Protein AF-A0A7X3ZLK5-F1 (afdb_monomer_lite)

Foldseek 3Di:
DWDWDWADPDPFKIFIDINRHTFWIWGWDADPVPRAIWIWTAGPPQPVGIDIDRDPVCPVVVVVVRCVVPVPPDDPPD

Sequence (78 aa):
MSRITFRKIDQEEALIYHDGELVGDLYLDQDPLTGMPVYLVLLAEDSRGWVRVHDRARIRDTIRSRLASHPLMGWRWS

Structure (mmCIF, N/CA/C/O backbone):
data_AF-A0A7X3ZLK5-F1
#
_entry.id   AF-A0A7X3ZLK5-F1
#
loop_
_atom_site.group_PDB
_atom_site.id
_atom_site.type_symbol
_atom_site.label_atom_id
_atom_site.label_alt_id
_atom_site.label_comp_id
_atom_site.label_asym_id
_atom_site.label_entity_id
_atom_site.label_seq_id
_atom_site.pdbx_PDB_ins_code
_atom_site.Cartn_x
_atom_site.Cartn_y
_atom_site.Cartn_z
_atom_site.occupancy
_atom_site.B_iso_or_equiv
_atom_site.auth_seq_id
_atom_site.auth_comp_id
_atom_site.auth_asym_id
_atom_site.auth_atom_id
_atom_site.pdbx_PDB_model_num
ATOM 1 N N . MET A 1 1 ? 14.790 13.999 -7.577 1.00 61.94 1 MET A N 1
ATOM 2 C CA . MET A 1 1 ? 14.035 13.396 -6.454 1.00 61.94 1 MET A CA 1
ATOM 3 C C . MET A 1 1 ? 13.043 12.429 -7.059 1.00 61.94 1 MET A C 1
ATOM 5 O O . MET A 1 1 ? 12.342 12.858 -7.967 1.00 61.94 1 MET A O 1
ATOM 9 N N . SER A 1 2 ? 13.006 11.173 -6.612 1.00 78.81 2 SER A N 1
ATOM 10 C CA . SER A 1 2 ? 12.045 10.214 -7.155 1.00 78.81 2 SER A CA 1
ATOM 11 C C . SER A 1 2 ? 10.618 10.541 -6.709 1.00 78.81 2 SER A C 1
ATOM 13 O O . SER A 1 2 ? 10.369 11.001 -5.582 1.00 78.81 2 SER A O 1
ATOM 15 N N . ARG A 1 3 ? 9.668 10.379 -7.626 1.00 90.88 3 ARG A N 1
ATOM 16 C CA . ARG A 1 3 ? 8.276 10.798 -7.485 1.00 90.88 3 ARG A CA 1
ATOM 17 C C . ARG A 1 3 ? 7.385 9.574 -7.315 1.00 90.88 3 ARG A C 1
ATOM 19 O O . ARG A 1 3 ? 7.349 8.703 -8.172 1.00 90.88 3 ARG A O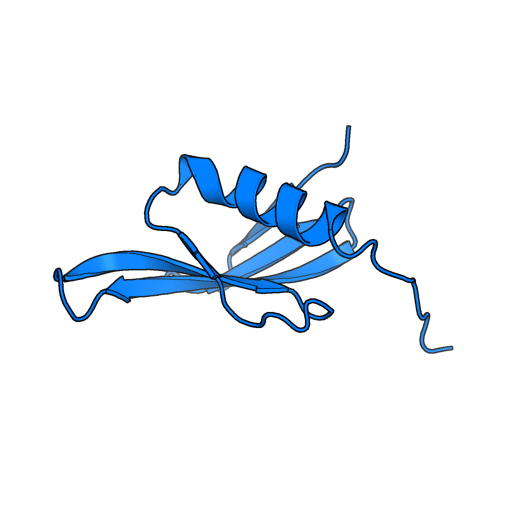 1
ATOM 26 N N . ILE A 1 4 ? 6.603 9.565 -6.234 1.00 94.88 4 ILE A N 1
ATOM 27 C CA . ILE A 1 4 ? 5.554 8.566 -5.999 1.00 94.88 4 ILE A CA 1
ATOM 28 C C . ILE A 1 4 ? 4.192 9.200 -6.248 1.00 94.88 4 ILE A C 1
ATOM 30 O O . ILE A 1 4 ? 3.841 10.208 -5.619 1.00 94.88 4 ILE A O 1
ATOM 34 N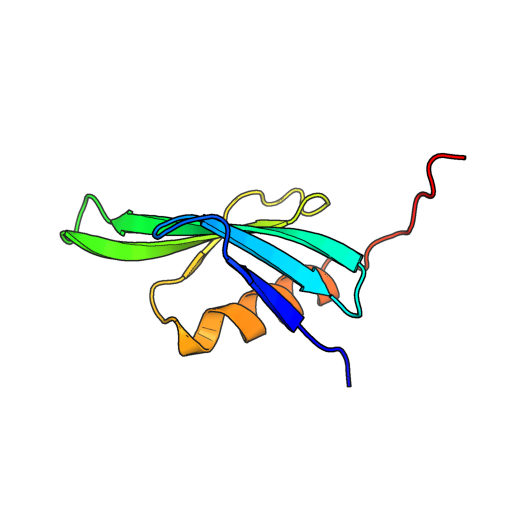 N . THR A 1 5 ? 3.416 8.591 -7.135 1.00 96.69 5 THR A N 1
ATOM 35 C CA . THR A 1 5 ? 2.043 8.995 -7.452 1.00 96.69 5 THR A CA 1
ATOM 36 C C . THR A 1 5 ? 1.073 7.840 -7.300 1.00 96.69 5 THR A C 1
ATOM 38 O O . THR A 1 5 ? 1.463 6.681 -7.371 1.00 96.69 5 THR A O 1
ATOM 41 N N . PHE A 1 6 ? -0.199 8.181 -7.106 1.00 96.81 6 PHE A N 1
ATOM 42 C CA . PHE A 1 6 ? -1.276 7.217 -6.935 1.00 96.81 6 PHE A CA 1
ATOM 43 C C . PHE A 1 6 ? -2.343 7.453 -7.998 1.00 96.81 6 PHE A C 1
ATOM 45 O O . PHE A 1 6 ? -2.727 8.605 -8.222 1.00 96.81 6 PHE A O 1
ATOM 52 N N . ARG A 1 7 ? -2.839 6.382 -8.619 1.00 97.81 7 ARG A N 1
ATOM 53 C CA . ARG A 1 7 ? -4.025 6.424 -9.482 1.00 97.81 7 ARG A CA 1
ATOM 54 C C . ARG A 1 7 ? -5.150 5.675 -8.790 1.00 97.81 7 ARG A C 1
ATOM 56 O O . ARG A 1 7 ? -5.080 4.461 -8.660 1.00 97.81 7 ARG A O 1
ATOM 63 N N . LYS A 1 8 ? -6.175 6.404 -8.360 1.00 97.25 8 LYS A N 1
ATOM 64 C CA . LYS A 1 8 ? -7.367 5.821 -7.740 1.00 97.25 8 LYS A CA 1
ATOM 65 C C . LYS A 1 8 ? -8.076 4.891 -8.733 1.00 97.25 8 LYS A C 1
ATOM 67 O O . LYS A 1 8 ? -8.276 5.298 -9.879 1.00 97.25 8 LYS A O 1
ATOM 72 N N . ILE A 1 9 ? -8.425 3.685 -8.293 1.00 97.25 9 ILE A N 1
ATOM 73 C CA . ILE A 1 9 ? -9.314 2.766 -9.013 1.00 97.25 9 ILE A CA 1
ATOM 74 C C . ILE A 1 9 ? -10.731 2.974 -8.480 1.00 97.25 9 ILE A C 1
ATOM 76 O O . ILE A 1 9 ? -11.611 3.403 -9.224 1.00 97.25 9 ILE A O 1
ATOM 80 N N . ASP A 1 10 ? -10.911 2.806 -7.171 1.00 96.81 10 ASP A N 1
ATOM 81 C CA . ASP A 1 10 ? -12.173 3.030 -6.471 1.00 96.81 10 ASP A CA 1
ATOM 82 C C . ASP A 1 10 ? -11.941 3.627 -5.067 1.00 96.81 10 ASP A C 1
ATOM 84 O O . ASP A 1 10 ? -10.929 4.284 -4.826 1.00 96.81 10 ASP A O 1
ATOM 88 N N . GLN A 1 11 ? -12.924 3.535 -4.164 1.00 93.00 11 GLN A N 1
ATOM 89 C CA . GLN A 1 11 ? -12.817 4.111 -2.818 1.00 93.00 11 GLN A CA 1
ATOM 90 C C . GLN A 1 11 ? -11.747 3.447 -1.947 1.00 93.00 11 GLN A C 1
ATOM 92 O O . GLN A 1 11 ? -11.197 4.126 -1.077 1.00 93.00 11 GLN A O 1
ATOM 97 N N . GLU A 1 12 ? -11.447 2.179 -2.200 1.00 95.88 12 GLU A N 1
ATOM 98 C CA . GLU A 1 12 ? -10.591 1.337 -1.375 1.00 95.88 12 GLU A CA 1
ATOM 99 C C . GLU A 1 12 ? -9.283 0.987 -2.087 1.00 95.88 12 GLU A C 1
ATOM 101 O O . GLU A 1 12 ? -8.306 0.691 -1.415 1.00 95.88 12 GLU A O 1
ATOM 106 N N . GLU A 1 13 ? -9.204 1.112 -3.412 1.00 97.31 13 GLU A N 1
ATOM 107 C CA . GLU A 1 13 ? -8.043 0.699 -4.201 1.00 97.31 13 GLU A CA 1
ATOM 108 C C . GLU A 1 13 ? -7.399 1.843 -5.010 1.00 97.31 13 GLU A C 1
ATOM 110 O O . GLU A 1 13 ? -8.056 2.706 -5.613 1.00 97.31 13 GLU A O 1
ATOM 115 N N . ALA A 1 14 ? -6.066 1.837 -5.070 1.00 97.94 14 ALA A N 1
ATOM 116 C CA . ALA A 1 14 ? -5.273 2.696 -5.937 1.00 97.94 14 ALA A CA 1
ATOM 117 C C . ALA A 1 14 ? -3.987 2.009 -6.418 1.00 97.94 14 ALA A C 1
ATOM 119 O O . ALA A 1 14 ? -3.318 1.312 -5.668 1.00 97.94 14 ALA A O 1
ATOM 120 N N . LEU A 1 15 ? -3.564 2.317 -7.643 1.00 97.88 15 LEU A N 1
ATOM 121 C CA . LEU A 1 15 ? -2.264 1.903 -8.171 1.00 97.88 15 LEU A CA 1
ATOM 122 C C . LEU A 1 15 ? -1.152 2.849 -7.723 1.00 97.88 15 LEU A C 1
ATOM 124 O O . LEU A 1 15 ? -1.350 4.069 -7.667 1.00 97.88 15 LEU A O 1
ATOM 128 N N . ILE A 1 16 ? 0.034 2.300 -7.487 1.00 97.19 16 ILE A N 1
ATOM 129 C CA . ILE A 1 16 ? 1.244 3.010 -7.075 1.00 97.19 16 ILE A CA 1
ATOM 130 C C . ILE A 1 16 ? 2.197 3.119 -8.259 1.00 97.19 16 ILE A C 1
ATOM 132 O O . ILE A 1 16 ? 2.599 2.119 -8.850 1.00 97.19 16 ILE A O 1
ATOM 136 N N . TYR A 1 17 ? 2.632 4.343 -8.545 1.00 95.38 17 TYR A N 1
ATOM 137 C CA . TYR A 1 17 ? 3.637 4.621 -9.562 1.00 95.38 17 TYR A CA 1
ATOM 138 C C . TYR A 1 17 ? 4.886 5.242 -8.944 1.00 95.38 17 TYR A C 1
ATOM 140 O O . TYR A 1 17 ? 4.774 6.163 -8.129 1.00 95.38 17 TYR A O 1
ATOM 148 N N . HIS A 1 18 ? 6.060 4.788 -9.378 1.00 93.44 18 HIS A N 1
ATOM 149 C CA . HIS A 1 18 ? 7.363 5.359 -9.045 1.00 93.44 18 HIS A CA 1
ATOM 150 C C . HIS A 1 18 ? 8.033 5.849 -10.328 1.00 93.44 18 HIS A C 1
ATOM 152 O O . HIS A 1 18 ? 8.279 5.067 -11.237 1.00 93.44 18 HIS A O 1
ATOM 158 N N . ASP A 1 19 ? 8.264 7.158 -10.426 1.00 93.00 19 ASP A N 1
ATOM 159 C CA . ASP A 1 19 ? 8.834 7.808 -11.615 1.00 93.00 19 ASP A CA 1
ATOM 160 C C . ASP A 1 19 ? 8.094 7.486 -12.933 1.00 93.00 19 ASP A C 1
ATOM 162 O O . ASP A 1 19 ? 8.662 7.549 -14.017 1.00 93.00 19 ASP A O 1
ATOM 166 N N . GLY A 1 20 ? 6.786 7.212 -12.840 1.00 92.25 20 GLY A N 1
ATOM 167 C CA . GLY A 1 20 ? 5.911 6.906 -13.980 1.00 92.25 20 GLY A CA 1
ATOM 168 C C . GLY A 1 20 ? 5.700 5.414 -14.237 1.00 92.25 20 GLY A C 1
ATOM 169 O O . GLY A 1 20 ? 4.739 5.063 -14.916 1.00 92.25 20 GLY A O 1
ATOM 170 N N . GLU A 1 21 ? 6.511 4.549 -13.630 1.00 92.38 21 GLU A N 1
ATOM 171 C CA . GLU A 1 21 ? 6.392 3.094 -13.736 1.00 92.38 21 GLU A CA 1
ATOM 172 C C . GLU A 1 21 ? 5.429 2.549 -12.681 1.00 92.38 21 GLU A C 1
ATOM 174 O O . GLU A 1 21 ? 5.459 2.982 -11.526 1.00 92.38 21 GLU A O 1
ATOM 179 N N . LEU A 1 22 ? 4.566 1.607 -13.069 1.00 94.19 22 LEU A N 1
ATOM 180 C CA . LEU A 1 22 ? 3.685 0.902 -12.138 1.00 94.19 22 LEU A CA 1
ATOM 181 C C . LEU A 1 22 ? 4.535 -0.016 -11.254 1.00 94.19 22 LEU A C 1
ATOM 183 O O . LEU A 1 22 ? 5.233 -0.884 -11.765 1.00 94.19 22 LEU A O 1
ATOM 187 N N . VAL A 1 23 ? 4.459 0.161 -9.935 1.00 94.62 23 VAL A N 1
ATOM 188 C CA . VAL A 1 23 ? 5.279 -0.603 -8.975 1.00 94.62 23 VAL A CA 1
ATOM 189 C C . VAL A 1 23 ? 4.467 -1.400 -7.963 1.00 94.62 23 VAL A C 1
ATOM 191 O O . VAL A 1 23 ? 5.043 -2.176 -7.201 1.00 94.62 23 VAL A O 1
ATOM 194 N N . GLY A 1 24 ? 3.148 -1.226 -7.933 1.00 95.69 24 GLY A N 1
ATOM 195 C CA . GLY A 1 24 ? 2.284 -1.995 -7.051 1.00 95.69 24 GLY A CA 1
ATOM 196 C C . GLY A 1 24 ? 0.949 -1.329 -6.773 1.00 95.69 24 GLY A C 1
ATOM 197 O O . GLY A 1 24 ? 0.519 -0.434 -7.503 1.00 95.69 24 GLY A O 1
ATOM 198 N N . ASP A 1 25 ? 0.348 -1.737 -5.667 1.00 97.06 25 ASP A N 1
ATOM 199 C CA . ASP A 1 25 ? -1.045 -1.498 -5.328 1.00 97.06 25 ASP A CA 1
ATOM 200 C C . ASP A 1 25 ? -1.173 -1.011 -3.879 1.00 97.06 25 ASP A C 1
ATOM 202 O O . ASP A 1 25 ? -0.386 -1.355 -2.988 1.00 97.06 25 ASP A O 1
ATOM 206 N N . LEU A 1 26 ? -2.171 -0.168 -3.645 1.00 97.75 26 LEU A N 1
ATOM 207 C CA . LEU A 1 26 ? -2.535 0.400 -2.358 1.00 97.75 26 LEU A CA 1
ATOM 208 C C . LEU A 1 26 ? -4.008 0.101 -2.104 1.00 97.75 26 LEU A C 1
ATOM 210 O O . LEU A 1 26 ? -4.861 0.545 -2.868 1.00 97.75 26 LEU A O 1
ATOM 214 N N . TYR A 1 27 ? -4.288 -0.553 -0.985 1.00 97.62 27 TYR A N 1
ATOM 215 C CA . TYR A 1 27 ? -5.636 -0.836 -0.519 1.00 97.62 27 TYR A CA 1
ATOM 216 C C . TYR A 1 27 ? -5.898 -0.115 0.799 1.00 97.62 27 TYR A C 1
ATOM 218 O O . TYR A 1 27 ? -4.988 0.079 1.607 1.00 97.62 27 TYR A O 1
ATOM 226 N N . LEU A 1 28 ? -7.139 0.286 1.017 1.00 96.69 28 LEU A N 1
ATOM 227 C CA . LEU A 1 28 ? -7.668 0.759 2.281 1.00 96.69 28 LEU A CA 1
ATOM 228 C C . LEU A 1 28 ? -8.583 -0.328 2.831 1.00 96.69 28 LEU A C 1
ATOM 230 O O . LEU A 1 28 ? -9.532 -0.726 2.170 1.00 96.69 28 LEU A O 1
ATOM 234 N N . ASP A 1 29 ? -8.293 -0.775 4.042 1.00 96.00 29 ASP A N 1
ATOM 235 C CA . ASP A 1 29 ? -9.065 -1.790 4.750 1.00 96.00 29 ASP A CA 1
ATOM 236 C C . ASP A 1 29 ? -9.335 -1.315 6.189 1.00 96.00 29 ASP A C 1
ATOM 238 O O . ASP A 1 29 ? -8.877 -0.244 6.610 1.00 96.00 29 ASP A O 1
ATOM 242 N N . GLN A 1 30 ? -10.072 -2.102 6.964 1.00 95.69 30 GLN A N 1
ATOM 243 C CA . GLN A 1 30 ? -10.256 -1.912 8.396 1.00 95.69 30 GLN A CA 1
ATOM 244 C C . GLN A 1 30 ? -9.398 -2.909 9.170 1.00 95.69 30 GLN A C 1
ATOM 246 O O . GLN A 1 30 ? -9.437 -4.114 8.938 1.00 95.69 30 GLN A O 1
ATOM 251 N N . ASP A 1 31 ? -8.627 -2.414 10.134 1.00 92.88 31 ASP A N 1
ATOM 252 C CA . ASP A 1 31 ? -7.905 -3.282 11.053 1.00 92.88 31 ASP A CA 1
ATOM 253 C C . ASP A 1 31 ? -8.925 -4.043 11.924 1.00 92.88 31 ASP A C 1
ATOM 255 O O . ASP A 1 31 ? -9.652 -3.410 12.695 1.00 92.88 31 ASP A O 1
ATOM 259 N N . PRO A 1 32 ? -8.984 -5.385 11.860 1.00 90.50 32 PRO A N 1
ATOM 260 C CA . PRO A 1 32 ? -10.012 -6.161 12.550 1.00 90.50 32 PRO A CA 1
ATOM 261 C C . PRO A 1 32 ? -9.891 -6.112 14.079 1.00 90.50 32 PRO A C 1
ATOM 263 O O . PRO A 1 32 ? -10.846 -6.444 14.777 1.00 90.50 32 PRO A O 1
ATOM 266 N N . LEU A 1 33 ? -8.733 -5.719 14.618 1.00 92.38 33 LEU A N 1
ATOM 267 C CA . LEU A 1 33 ? -8.510 -5.622 16.060 1.00 92.38 33 LEU A CA 1
ATOM 268 C C . LEU A 1 33 ? -8.965 -4.276 16.621 1.00 92.38 33 LEU A C 1
ATOM 270 O O . LEU A 1 33 ? -9.355 -4.199 17.784 1.00 92.38 33 LEU A O 1
ATOM 274 N N . THR A 1 34 ? -8.885 -3.213 15.820 1.00 93.25 34 THR A N 1
ATOM 275 C CA . THR A 1 34 ? -9.136 -1.841 16.291 1.00 93.25 34 THR A CA 1
ATOM 276 C C . THR A 1 34 ? -10.340 -1.175 15.628 1.00 93.25 34 THR A C 1
ATOM 278 O O . THR A 1 34 ? -10.807 -0.152 16.119 1.00 93.25 34 THR A O 1
ATOM 281 N N . GLY A 1 35 ? -10.836 -1.724 14.516 1.00 94.69 35 GLY A N 1
ATOM 282 C CA . GLY A 1 35 ? -11.842 -1.107 13.648 1.00 94.69 35 GLY A CA 1
ATOM 283 C C . GLY A 1 35 ? -11.338 0.132 12.899 1.00 94.69 35 GLY A C 1
ATOM 284 O O . GLY A 1 35 ? -12.109 0.790 12.202 1.00 94.69 35 GLY A O 1
ATOM 285 N N . MET A 1 36 ? -10.059 0.485 13.052 1.00 94.81 36 MET A N 1
ATOM 286 C CA . MET A 1 36 ? -9.486 1.695 12.474 1.00 94.81 36 MET A CA 1
ATOM 287 C C . MET A 1 36 ? -9.048 1.456 11.026 1.00 94.81 36 MET A C 1
ATOM 289 O O . MET A 1 36 ? -8.594 0.359 10.701 1.00 94.81 36 MET A O 1
ATOM 293 N N . PRO A 1 37 ? -9.098 2.480 10.157 1.00 95.00 37 PRO A N 1
ATOM 294 C CA . PRO A 1 37 ? -8.587 2.358 8.799 1.00 95.00 37 PRO A CA 1
ATOM 295 C C . PRO A 1 37 ? -7.099 1.984 8.775 1.00 95.00 37 PRO A C 1
ATOM 297 O O . PRO A 1 37 ? -6.285 2.558 9.505 1.00 95.00 37 PRO A O 1
ATOM 300 N N . VAL A 1 38 ? -6.732 1.057 7.896 1.00 97.00 38 VAL A N 1
ATOM 301 C CA . VAL A 1 38 ? -5.353 0.641 7.642 1.00 97.00 38 VAL A CA 1
ATOM 302 C C . VAL A 1 38 ? -5.092 0.615 6.143 1.00 97.00 38 VAL A C 1
ATOM 304 O O . VAL A 1 38 ? -5.904 0.136 5.359 1.00 97.00 38 VAL A O 1
ATOM 307 N N . TYR A 1 39 ? -3.940 1.135 5.734 1.00 97.31 39 TYR A N 1
ATOM 308 C CA . TYR A 1 39 ? -3.504 1.071 4.349 1.00 97.31 39 TYR A CA 1
ATOM 309 C C . TYR A 1 39 ? -2.624 -0.159 4.146 1.00 97.31 39 TYR A C 1
ATOM 311 O O . TYR A 1 39 ? -1.638 -0.341 4.864 1.00 97.31 39 TYR A O 1
ATOM 319 N N . LEU A 1 40 ? -2.955 -0.986 3.165 1.00 97.31 40 LEU A N 1
ATOM 320 C CA . LEU A 1 40 ? -2.174 -2.142 2.753 1.00 97.31 40 LEU A CA 1
ATOM 321 C C . LEU A 1 40 ? -1.439 -1.788 1.464 1.00 97.31 40 LEU A C 1
ATOM 323 O O . LEU A 1 40 ? -2.058 -1.499 0.447 1.00 97.31 40 LEU A O 1
ATOM 327 N N . VAL A 1 41 ? -0.113 -1.784 1.505 1.00 96.88 41 VAL A N 1
ATOM 328 C CA . VAL A 1 41 ? 0.728 -1.551 0.327 1.00 96.88 41 VAL A CA 1
ATOM 329 C C . VAL A 1 41 ? 1.324 -2.878 -0.112 1.00 96.88 41 VAL A C 1
ATOM 331 O O . VAL A 1 41 ? 1.950 -3.571 0.694 1.00 96.88 41 VAL A O 1
ATOM 334 N N . LEU A 1 42 ? 1.171 -3.199 -1.390 1.00 95.75 42 LEU A N 1
ATOM 335 C CA . LEU A 1 42 ? 1.830 -4.314 -2.053 1.00 95.75 42 LEU A CA 1
ATOM 336 C C . LEU A 1 42 ? 2.705 -3.755 -3.169 1.00 95.75 42 LEU A C 1
ATOM 338 O O . LEU A 1 42 ? 2.231 -2.971 -3.981 1.00 95.75 42 LEU A O 1
ATOM 342 N N . LEU A 1 43 ? 3.980 -4.134 -3.213 1.00 94.25 43 LEU A N 1
ATOM 343 C CA . LEU A 1 43 ? 4.869 -3.783 -4.321 1.00 94.25 43 LEU A CA 1
ATOM 344 C C . LEU A 1 43 ? 5.189 -5.056 -5.103 1.00 94.25 43 LEU A C 1
ATOM 346 O O . LEU A 1 43 ? 5.543 -6.063 -4.494 1.00 94.25 43 LEU A O 1
ATOM 350 N N . ALA A 1 44 ? 5.060 -5.009 -6.428 1.00 88.56 44 ALA A N 1
ATOM 351 C CA . ALA A 1 44 ? 5.079 -6.196 -7.287 1.00 88.56 44 ALA A CA 1
ATOM 352 C C . ALA A 1 44 ? 6.372 -7.027 -7.165 1.00 88.56 44 ALA A C 1
ATOM 354 O O . ALA A 1 44 ? 6.330 -8.252 -7.228 1.00 88.56 44 ALA A O 1
ATOM 355 N N . GLU A 1 45 ? 7.513 -6.371 -6.940 1.00 82.38 45 GLU A N 1
ATOM 356 C CA . GLU A 1 45 ? 8.834 -7.010 -6.831 1.00 82.38 45 GLU A CA 1
ATOM 357 C C . GLU A 1 45 ? 9.340 -7.122 -5.381 1.00 82.38 45 GLU A C 1
ATOM 359 O O . GLU A 1 45 ? 10.496 -7.466 -5.130 1.00 82.38 45 GLU A O 1
ATOM 364 N N . ASP A 1 46 ? 8.491 -6.827 -4.393 1.00 85.19 46 ASP A N 1
ATOM 365 C CA . ASP A 1 46 ? 8.874 -6.893 -2.988 1.00 85.19 46 ASP A CA 1
ATOM 366 C C . ASP A 1 46 ? 8.501 -8.239 -2.365 1.00 85.19 46 ASP A C 1
ATOM 368 O O . ASP A 1 46 ? 7.368 -8.474 -1.940 1.00 85.19 46 ASP A O 1
ATOM 372 N N . SER A 1 47 ? 9.504 -9.109 -2.240 1.00 84.75 47 SER A N 1
ATOM 373 C CA . SER A 1 47 ? 9.386 -10.446 -1.636 1.00 84.75 47 SER A CA 1
ATOM 374 C C . SER A 1 47 ? 8.843 -10.456 -0.199 1.00 84.75 47 SER A C 1
ATOM 376 O O . SER A 1 47 ? 8.362 -11.485 0.272 1.00 84.75 47 SER A O 1
ATOM 378 N N . ARG A 1 48 ? 8.871 -9.316 0.507 1.00 87.69 48 ARG A N 1
ATOM 379 C CA . ARG A 1 48 ? 8.281 -9.170 1.850 1.00 87.69 48 ARG A CA 1
ATOM 380 C C . ARG A 1 48 ? 6.750 -9.140 1.832 1.00 87.69 48 ARG A C 1
ATOM 382 O O . ARG A 1 48 ? 6.144 -9.179 2.901 1.00 87.69 48 ARG A O 1
ATOM 389 N N . GLY A 1 49 ? 6.129 -9.027 0.656 1.00 90.62 49 GLY A N 1
ATOM 390 C CA . GLY A 1 49 ? 4.681 -8.964 0.489 1.00 90.62 49 GLY A CA 1
ATOM 391 C C . GLY A 1 49 ? 4.072 -7.696 1.086 1.00 90.62 49 GLY A C 1
ATOM 392 O O . GLY A 1 49 ? 4.687 -6.630 1.098 1.00 90.62 49 GLY A O 1
ATOM 393 N N . TRP A 1 50 ? 2.851 -7.812 1.598 1.00 93.69 50 TRP A N 1
ATOM 394 C CA . TRP A 1 50 ? 2.063 -6.697 2.119 1.00 93.69 50 TRP A CA 1
ATOM 395 C C . TRP A 1 50 ? 2.741 -5.931 3.264 1.00 93.69 50 TRP A C 1
ATOM 397 O O . TRP A 1 50 ? 3.362 -6.510 4.158 1.00 93.69 50 TRP A O 1
ATOM 407 N N . VAL A 1 51 ? 2.556 -4.610 3.291 1.00 94.81 51 VAL A N 1
ATOM 408 C CA . VAL A 1 51 ? 2.849 -3.772 4.461 1.00 94.81 51 VAL A CA 1
ATOM 409 C C . VAL A 1 51 ? 1.630 -2.998 4.905 1.00 94.81 51 VAL A C 1
ATOM 411 O O . VAL A 1 51 ? 0.959 -2.356 4.105 1.00 94.81 51 VAL A O 1
ATOM 414 N N . ARG A 1 52 ? 1.384 -3.038 6.213 1.00 95.50 52 ARG A N 1
ATOM 415 C CA . ARG A 1 52 ? 0.347 -2.251 6.875 1.00 95.50 52 ARG A CA 1
ATOM 416 C 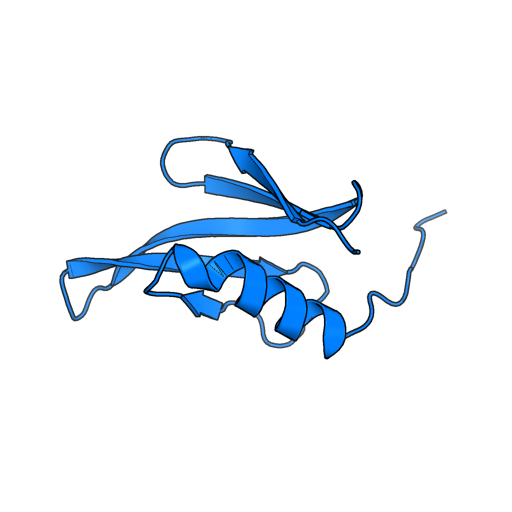C . ARG A 1 52 ? 0.897 -0.883 7.242 1.00 95.50 52 ARG A C 1
ATOM 418 O O . ARG A 1 52 ? 1.977 -0.773 7.823 1.00 95.50 52 ARG A O 1
ATOM 425 N N . VAL A 1 53 ? 0.140 0.156 6.932 1.00 96.50 53 VAL A N 1
ATOM 426 C CA . VAL A 1 53 ? 0.461 1.539 7.264 1.00 96.50 53 VAL A CA 1
ATOM 427 C C . VAL A 1 53 ? -0.780 2.173 7.882 1.00 96.50 53 VAL A C 1
ATOM 429 O O . VAL A 1 53 ? -1.783 2.367 7.210 1.00 96.50 53 VAL A O 1
ATOM 432 N N . HIS A 1 54 ? -0.721 2.503 9.170 1.00 95.06 54 HIS A N 1
ATOM 433 C CA . HIS A 1 54 ? -1.851 3.125 9.878 1.00 95.06 54 HIS A CA 1
ATOM 434 C C . HIS A 1 54 ? -1.933 4.642 9.664 1.00 95.06 54 HIS A C 1
ATOM 436 O O . HIS A 1 54 ? -2.980 5.248 9.859 1.00 95.06 54 HIS A O 1
ATOM 442 N N . ASP A 1 55 ? -0.831 5.265 9.247 1.00 94.69 55 ASP A N 1
ATOM 443 C CA . ASP A 1 55 ? -0.760 6.702 9.006 1.00 94.69 55 ASP A CA 1
ATOM 444 C C . ASP A 1 55 ? -0.614 6.991 7.512 1.00 94.69 55 ASP A C 1
ATOM 446 O O . ASP A 1 55 ? 0.409 6.689 6.888 1.00 94.69 55 ASP A O 1
ATOM 450 N N . ARG A 1 56 ? -1.630 7.647 6.946 1.00 92.44 56 ARG A N 1
ATOM 451 C CA . ARG A 1 56 ? -1.654 8.056 5.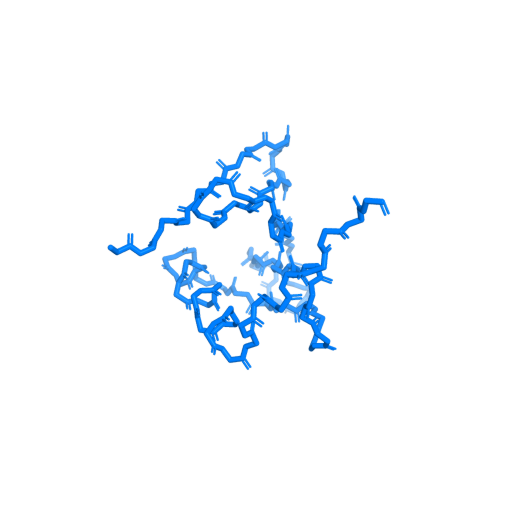540 1.00 92.44 56 ARG A CA 1
ATOM 452 C C . ARG A 1 56 ? -0.433 8.895 5.149 1.00 92.44 56 ARG A C 1
ATOM 454 O O . ARG A 1 56 ? 0.045 8.778 4.019 1.00 92.44 56 ARG A O 1
ATOM 461 N N . ALA A 1 57 ? 0.084 9.727 6.055 1.00 93.50 57 ALA A N 1
ATOM 462 C CA . ALA A 1 57 ? 1.254 10.560 5.786 1.00 93.50 57 ALA A CA 1
ATOM 463 C C . ALA A 1 57 ? 2.514 9.716 5.535 1.00 93.50 57 ALA A C 1
ATOM 465 O O . ALA A 1 57 ? 3.373 10.111 4.746 1.00 93.50 57 ALA A O 1
ATOM 466 N N . ARG A 1 58 ? 2.586 8.517 6.126 1.00 96.12 58 ARG A N 1
ATOM 467 C CA . ARG A 1 58 ? 3.745 7.622 6.045 1.00 96.12 58 ARG A CA 1
ATOM 468 C C . ARG A 1 58 ? 3.747 6.701 4.832 1.00 96.12 58 ARG A C 1
ATOM 470 O O . ARG A 1 58 ? 4.785 6.116 4.545 1.00 96.12 58 ARG A O 1
ATOM 477 N N . ILE A 1 59 ? 2.643 6.587 4.087 1.00 96.00 59 ILE A N 1
ATOM 478 C CA . ILE A 1 59 ? 2.535 5.671 2.932 1.00 96.00 59 ILE A CA 1
ATOM 479 C C . ILE A 1 59 ? 3.682 5.897 1.940 1.00 96.00 59 ILE A C 1
ATOM 481 O O . ILE A 1 59 ? 4.361 4.951 1.544 1.00 96.00 59 ILE A O 1
ATOM 485 N N . ARG A 1 60 ? 3.940 7.159 1.564 1.00 95.75 60 ARG A N 1
ATOM 486 C CA . ARG A 1 60 ? 5.008 7.486 0.605 1.00 95.75 60 ARG A CA 1
ATOM 487 C C . ARG A 1 60 ? 6.385 7.103 1.131 1.00 95.75 60 ARG A C 1
ATOM 489 O O . ARG A 1 60 ? 7.184 6.574 0.370 1.00 95.75 60 ARG A O 1
ATOM 496 N N . ASP A 1 61 ? 6.657 7.349 2.406 1.00 94.88 61 ASP A N 1
ATOM 497 C CA . ASP A 1 61 ? 7.956 7.032 3.000 1.00 94.88 61 ASP A CA 1
ATOM 498 C C . ASP A 1 61 ? 8.158 5.523 3.143 1.00 94.88 61 ASP A C 1
ATOM 500 O O . ASP A 1 61 ? 9.245 5.025 2.853 1.00 94.88 61 ASP A O 1
ATOM 504 N N . THR A 1 62 ? 7.098 4.780 3.475 1.00 94.75 62 THR A N 1
ATOM 505 C CA . THR A 1 62 ? 7.107 3.314 3.454 1.00 94.75 62 THR A CA 1
ATOM 506 C C . THR A 1 62 ? 7.431 2.793 2.054 1.00 94.75 62 THR A C 1
ATOM 508 O O . THR A 1 62 ? 8.336 1.972 1.919 1.00 94.75 62 THR A O 1
ATOM 511 N N . ILE A 1 63 ? 6.770 3.300 1.006 1.00 94.00 63 ILE A N 1
ATOM 512 C CA . ILE A 1 63 ? 7.045 2.900 -0.385 1.00 94.00 63 ILE A CA 1
ATOM 513 C C . ILE A 1 63 ? 8.499 3.221 -0.764 1.00 94.00 63 ILE A C 1
ATOM 515 O O . ILE A 1 63 ? 9.192 2.349 -1.281 1.00 94.00 63 ILE A O 1
ATOM 519 N N . ARG A 1 64 ? 9.006 4.425 -0.453 1.00 92.62 64 ARG A N 1
ATOM 520 C CA . ARG A 1 64 ? 10.413 4.793 -0.721 1.00 92.62 64 ARG A CA 1
ATOM 521 C C . ARG A 1 64 ? 11.390 3.852 -0.035 1.00 92.62 64 ARG A C 1
ATOM 523 O O . ARG A 1 64 ? 12.330 3.389 -0.667 1.00 92.62 64 ARG A O 1
ATOM 530 N N . SER A 1 65 ? 11.178 3.573 1.248 1.00 91.50 65 SER A N 1
ATOM 531 C CA . SER A 1 65 ? 12.044 2.681 2.022 1.00 91.50 65 SER A CA 1
ATOM 532 C C . SER A 1 65 ? 12.029 1.259 1.456 1.00 91.50 65 SER A C 1
ATOM 534 O O . SER A 1 65 ? 13.075 0.614 1.329 1.00 91.50 65 SER A O 1
ATOM 536 N N . ARG A 1 66 ? 10.850 0.778 1.055 1.00 90.06 66 ARG A N 1
ATOM 537 C CA . ARG A 1 66 ? 10.677 -0.545 0.460 1.00 90.06 66 ARG A CA 1
ATOM 538 C C . ARG A 1 66 ? 11.373 -0.660 -0.902 1.00 90.06 66 ARG A C 1
ATOM 540 O O . ARG A 1 66 ? 12.145 -1.598 -1.075 1.00 90.06 66 ARG A O 1
ATOM 547 N N . LEU A 1 67 ? 11.214 0.329 -1.783 1.00 88.44 67 LEU A N 1
ATOM 548 C CA . LEU A 1 67 ? 11.902 0.397 -3.082 1.00 88.44 67 LEU A CA 1
ATOM 549 C C . LEU A 1 67 ? 13.418 0.617 -2.953 1.00 88.44 67 LEU A C 1
ATOM 551 O O . LEU A 1 67 ? 14.191 0.078 -3.731 1.00 88.44 67 LEU A O 1
ATOM 555 N N . ALA A 1 68 ? 13.880 1.384 -1.965 1.00 86.12 68 ALA A N 1
ATOM 556 C CA . ALA A 1 68 ? 15.314 1.585 -1.746 1.00 86.12 68 ALA A CA 1
ATOM 557 C C . ALA A 1 68 ? 16.009 0.314 -1.231 1.00 86.12 68 ALA A C 1
ATOM 559 O O . ALA A 1 68 ? 17.176 0.078 -1.530 1.00 86.12 68 ALA A O 1
ATOM 560 N N . SER A 1 69 ? 15.293 -0.505 -0.452 1.00 77.94 69 SER A N 1
ATOM 561 C CA . SER A 1 69 ? 15.811 -1.776 0.072 1.00 77.94 69 SER A CA 1
ATOM 562 C C . SER A 1 69 ? 15.756 -2.924 -0.937 1.00 77.94 69 SER A C 1
ATOM 564 O O . SER A 1 69 ? 16.373 -3.953 -0.686 1.00 77.94 69 SER A O 1
ATOM 566 N N . HIS A 1 70 ? 15.035 -2.758 -2.047 1.00 68.31 70 HIS A N 1
ATOM 567 C CA . HIS A 1 70 ? 15.002 -3.658 -3.201 1.00 68.31 70 HIS A CA 1
ATOM 568 C C . HIS A 1 70 ? 14.986 -2.787 -4.463 1.00 68.31 70 HIS A C 1
ATOM 570 O O . HIS A 1 70 ? 13.899 -2.477 -4.959 1.00 68.31 70 HIS A O 1
ATOM 576 N N . PRO A 1 71 ? 16.152 -2.320 -4.955 1.00 61.12 71 PRO A N 1
ATOM 577 C CA . PRO A 1 71 ? 16.187 -1.579 -6.205 1.00 61.12 71 PRO A CA 1
ATOM 578 C C . PRO A 1 71 ? 15.561 -2.472 -7.271 1.00 61.12 71 PRO A C 1
ATOM 580 O 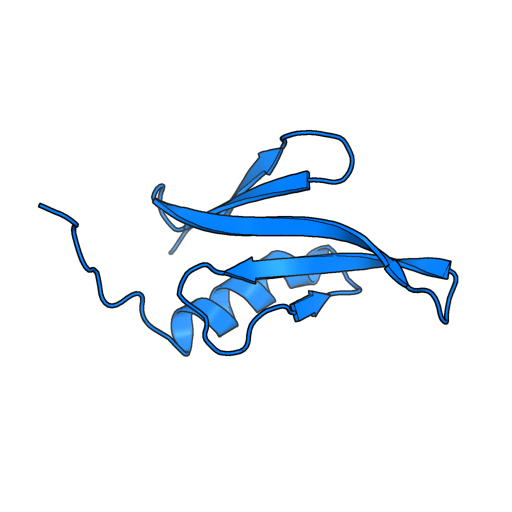O . PRO A 1 71 ? 16.060 -3.575 -7.480 1.00 61.12 71 PRO A O 1
ATOM 583 N N . LEU A 1 72 ? 14.461 -2.002 -7.869 1.00 57.41 72 LEU A N 1
ATOM 584 C CA . LEU A 1 72 ? 13.770 -2.632 -8.995 1.00 57.41 72 LEU A CA 1
ATOM 585 C C . LEU A 1 72 ? 14.842 -3.057 -10.006 1.00 57.41 72 LEU A C 1
ATOM 587 O O . LEU A 1 72 ? 15.386 -2.217 -10.732 1.00 57.41 72 LEU A O 1
ATOM 591 N N . MET A 1 73 ? 15.257 -4.325 -9.982 1.00 49.50 73 MET A N 1
ATOM 592 C CA . MET A 1 73 ? 16.229 -4.824 -10.942 1.00 49.50 73 MET A CA 1
ATOM 593 C C . MET A 1 73 ? 15.426 -5.073 -12.199 1.00 49.50 73 MET A C 1
ATOM 595 O O . MET A 1 73 ? 14.826 -6.127 -12.369 1.00 49.50 73 MET A O 1
ATOM 599 N N . GLY A 1 74 ? 15.377 -4.035 -13.034 1.00 48.53 74 GLY A N 1
ATOM 600 C CA . GLY A 1 74 ? 14.556 -3.988 -14.226 1.00 48.53 74 GLY A CA 1
ATOM 601 C C . GLY A 1 74 ? 14.718 -5.235 -15.077 1.00 48.53 74 GLY A C 1
ATOM 602 O O . GLY A 1 74 ? 15.734 -5.405 -15.746 1.00 48.53 74 GLY A O 1
ATOM 603 N N . TRP A 1 75 ? 13.681 -6.063 -15.111 1.00 44.12 75 TRP A N 1
ATOM 604 C CA . TRP A 1 75 ? 13.482 -7.049 -16.158 1.00 44.12 75 TRP A CA 1
ATOM 605 C C . TRP A 1 75 ? 12.337 -6.578 -17.048 1.00 44.12 75 TRP A C 1
ATOM 607 O O . TRP A 1 75 ? 11.157 -6.813 -16.805 1.00 44.12 75 TRP A O 1
ATOM 617 N N . ARG A 1 76 ? 12.740 -5.881 -18.119 1.00 42.59 76 ARG A N 1
ATOM 618 C CA . ARG A 1 76 ? 11.979 -5.789 -19.367 1.00 42.59 76 A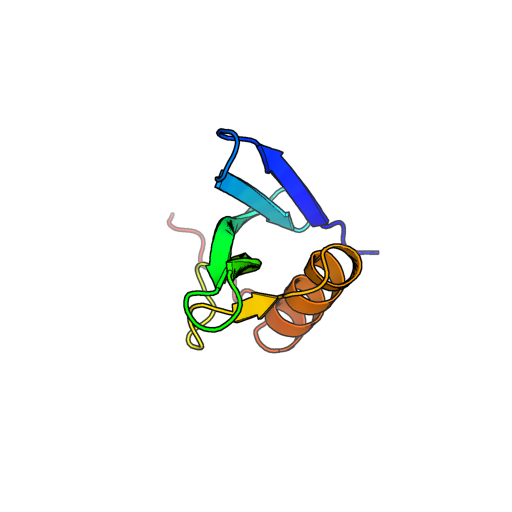RG A CA 1
ATOM 619 C C . ARG A 1 76 ? 11.612 -7.210 -19.786 1.00 42.59 76 ARG A C 1
ATOM 621 O O . ARG A 1 76 ? 12.496 -7.967 -20.174 1.00 42.59 76 ARG A O 1
ATOM 628 N N . TRP A 1 77 ? 10.328 -7.542 -19.793 1.00 43.22 77 TRP A N 1
ATOM 629 C CA . TRP A 1 77 ? 9.840 -8.584 -20.689 1.00 43.22 77 TRP A CA 1
ATOM 630 C C . TRP A 1 77 ? 9.919 -8.004 -22.108 1.00 43.22 77 TRP A C 1
ATOM 632 O O . TRP A 1 77 ? 9.191 -7.073 -22.449 1.00 43.22 77 TRP A O 1
ATOM 642 N N . SER A 1 78 ? 10.913 -8.452 -22.879 1.00 37.78 78 SER A N 1
ATOM 643 C CA . SER A 1 78 ? 11.002 -8.308 -24.340 1.00 37.78 78 SER A CA 1
ATOM 644 C C . SER A 1 78 ? 10.929 -9.700 -24.944 1.00 37.78 78 SER A C 1
ATOM 646 O O . SER A 1 78 ? 11.562 -10.598 -24.346 1.00 37.78 78 SER A O 1
#

pLDDT: mean 88.18, std 15.04, range [37.78, 97.94]

Radius of gyration: 12.91 Å; chains: 1; bounding box: 29×24×41 Å

Secondary structure (DSSP, 8-state):
---EEEEE-SSSEEEEEETTEEEEEEEEEE-TTT--EEEEEEETT-TT--EEES-GGGHHHHHHHHHHHS--------